Protein AF-E2INK0-F1 (afdb_monomer)

Foldseek 3Di:
DVVVVLVVVQVVQCVVCVVVVHQGQQPAPHRNPCVSVVVVVVVVVVVVPPCVVVD

Solvent-accessible surface area (backbone atoms only — not comparable to full-atom values): 3280 Å² total; per-residue (Å²): 112,70,68,61,51,51,54,50,54,51,52,51,47,38,52,56,14,63,76,66,80,38,88,33,70,54,86,40,57,83,74,21,72,42,42,61,58,53,51,49,54,52,49,51,60,56,64,70,52,59,77,76,80,75,117

Radius of gyration: 14.57 Å; Cα contacts (8 Å, |Δi|>4): 32; chains: 1; bounding box: 30×18×43 Å

Organism: NCBI:txid881852

Secondary structure (DSSP, 8-state):
-HHHHHHHHHHHHHHHHHHTTS--S-SSSGGGTTHHHHHHHHHHHHHTS-GGG--

Mean predicted aligned error: 10.21 Å

pLDDT: mean 71.78, std 9.45, range [46.19, 84.94]

InterPro domains:
  IPR001694 NADH:ubiquinone oxidoreductase, subunit 1/F420H2 oxidoreductase subunit H [PF00146] (2-49)
  IPR001694 NADH:ubiquinone oxidoreductase, subunit 1/F420H2 oxidoreductas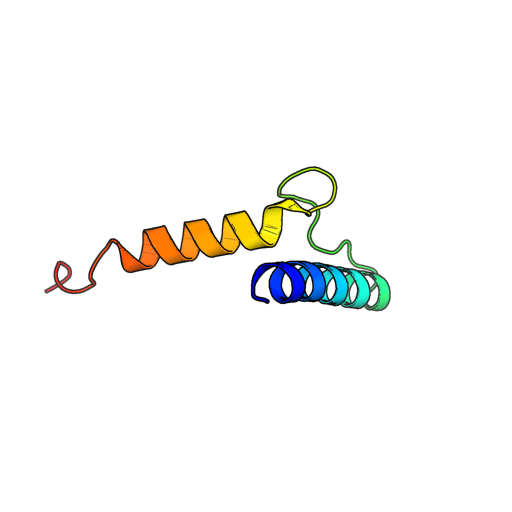e subunit H [PTHR11432] (2-52)

Structure (mmCIF, N/CA/C/O backbone):
data_AF-E2INK0-F1
#
_entry.id   AF-E2INK0-F1
#
loop_
_atom_site.grou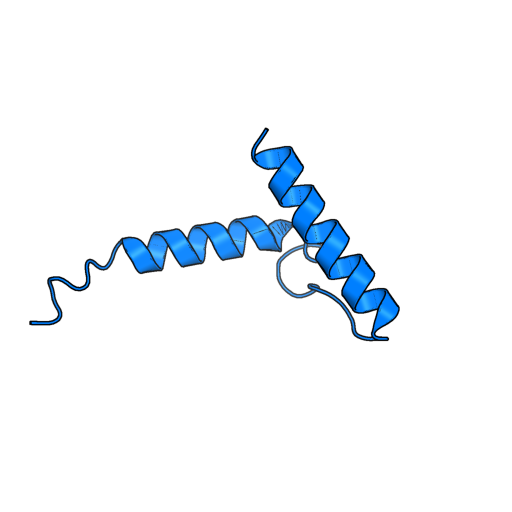p_PDB
_atom_site.id
_atom_site.type_symbol
_atom_site.label_atom_id
_atom_site.label_alt_id
_atom_site.label_comp_id
_atom_site.label_asym_id
_atom_site.label_entity_id
_atom_site.label_seq_id
_atom_site.pdbx_PDB_ins_code
_atom_site.Cartn_x
_atom_site.Cartn_y
_atom_site.Cartn_z
_atom_site.occupancy
_atom_site.B_iso_or_equiv
_atom_site.auth_seq_id
_atom_site.auth_comp_id
_atom_site.auth_asym_id
_atom_site.auth_atom_id
_atom_site.pdbx_PDB_model_num
ATOM 1 N N . MET A 1 1 ? -16.259 2.386 -3.249 1.00 66.75 1 MET A N 1
ATOM 2 C CA . MET A 1 1 ? -15.175 3.394 -3.215 1.00 66.75 1 MET A CA 1
ATOM 3 C C . MET A 1 1 ? -13.937 2.898 -2.456 1.00 66.75 1 MET A C 1
ATOM 5 O O . MET A 1 1 ? -12.868 2.880 -3.047 1.00 66.75 1 MET A O 1
ATOM 9 N N . LEU A 1 2 ? -14.061 2.415 -1.209 1.00 75.44 2 LEU A N 1
ATOM 10 C CA . LEU A 1 2 ? -12.916 1.950 -0.393 1.00 75.44 2 LEU A CA 1
ATOM 11 C C . LEU A 1 2 ? -12.118 0.784 -1.004 1.00 75.44 2 LEU A C 1
ATOM 13 O O . LEU A 1 2 ? -10.896 0.758 -0.914 1.00 75.44 2 LEU A O 1
ATOM 17 N N . ILE A 1 3 ? -12.797 -0.148 -1.676 1.00 78.00 3 ILE A N 1
ATOM 18 C CA . ILE A 1 3 ? -12.154 -1.290 -2.345 1.00 78.00 3 ILE A CA 1
ATOM 19 C C . ILE A 1 3 ? -11.225 -0.818 -3.474 1.00 78.00 3 ILE A C 1
ATOM 21 O O . ILE A 1 3 ? -10.088 -1.271 -3.564 1.00 78.00 3 ILE A O 1
ATOM 25 N N . SER A 1 4 ? -11.665 0.145 -4.289 1.00 82.25 4 SER A N 1
ATOM 26 C CA . SER A 1 4 ? -10.845 0.729 -5.359 1.00 82.25 4 SER A CA 1
ATOM 27 C C . SER A 1 4 ? -9.599 1.427 -4.811 1.00 82.25 4 SER A C 1
ATOM 29 O O . SER A 1 4 ? -8.516 1.254 -5.361 1.00 82.25 4 SER A O 1
ATOM 31 N N . VAL A 1 5 ? -9.734 2.158 -3.699 1.00 84.94 5 VAL A N 1
ATOM 32 C CA . VAL A 1 5 ? -8.600 2.814 -3.028 1.00 84.94 5 VAL A CA 1
ATOM 33 C C . VAL A 1 5 ? -7.613 1.774 -2.488 1.00 84.94 5 VAL A C 1
ATOM 35 O O . VAL A 1 5 ? -6.416 1.908 -2.712 1.00 84.94 5 VAL A O 1
ATOM 38 N N . ALA A 1 6 ? -8.096 0.691 -1.869 1.00 81.00 6 ALA A N 1
ATOM 39 C CA . ALA A 1 6 ? -7.239 -0.376 -1.349 1.00 81.00 6 ALA A CA 1
ATOM 40 C C . ALA A 1 6 ? -6.393 -1.051 -2.447 1.00 81.00 6 ALA A C 1
ATOM 42 O O . ALA A 1 6 ? -5.205 -1.305 -2.240 1.00 81.00 6 ALA A O 1
ATOM 43 N N . PHE A 1 7 ? -6.970 -1.304 -3.628 1.00 80.44 7 PHE A N 1
ATOM 44 C CA . PHE A 1 7 ? -6.221 -1.830 -4.776 1.00 80.44 7 PHE A CA 1
ATOM 45 C C . PHE A 1 7 ? -5.226 -0.811 -5.345 1.00 80.44 7 PHE A C 1
ATOM 47 O O . PHE A 1 7 ? -4.097 -1.183 -5.674 1.00 80.44 7 PHE A O 1
ATOM 54 N N . TYR A 1 8 ? -5.605 0.469 -5.405 1.00 83.12 8 TYR A N 1
ATOM 55 C CA . TYR A 1 8 ? -4.717 1.550 -5.838 1.00 83.12 8 TYR A CA 1
ATOM 56 C C . TYR A 1 8 ? -3.469 1.656 -4.943 1.00 83.12 8 TYR A C 1
ATOM 58 O O . TYR A 1 8 ? -2.351 1.745 -5.446 1.00 83.12 8 TYR A O 1
ATOM 66 N N . THR A 1 9 ? -3.619 1.509 -3.622 1.00 83.12 9 THR A N 1
ATOM 67 C CA . THR A 1 9 ? -2.490 1.519 -2.674 1.00 83.12 9 THR A CA 1
ATOM 68 C C . THR A 1 9 ? -1.524 0.339 -2.871 1.00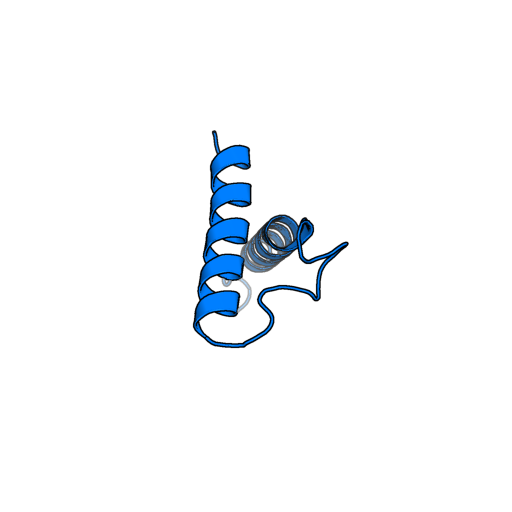 83.12 9 THR A C 1
ATOM 70 O O . THR A 1 9 ? -0.312 0.495 -2.705 1.00 83.12 9 THR A O 1
ATOM 73 N N . ILE A 1 10 ? -2.013 -0.855 -3.244 1.00 81.19 10 ILE A N 1
ATOM 74 C CA . ILE A 1 10 ? -1.126 -1.984 -3.596 1.00 81.19 10 ILE A CA 1
ATOM 75 C C . ILE A 1 10 ? -0.320 -1.655 -4.853 1.00 81.19 10 ILE A C 1
ATOM 77 O O . ILE A 1 10 ? 0.884 -1.918 -4.897 1.00 81.19 10 ILE A O 1
ATOM 81 N N . LEU A 1 11 ? -0.989 -1.118 -5.875 1.00 82.00 11 LEU A N 1
ATOM 82 C CA . LEU A 1 11 ? -0.380 -0.787 -7.159 1.00 82.00 11 LEU A CA 1
ATOM 83 C C . LEU A 1 11 ? 0.748 0.236 -6.978 1.00 82.00 11 LEU A C 1
ATOM 85 O O . LEU A 1 11 ? 1.861 0.004 -7.446 1.00 82.00 11 LEU A O 1
ATOM 89 N N . GLU A 1 12 ? 0.506 1.291 -6.205 1.00 81.75 12 GLU A N 1
ATOM 90 C CA . GLU A 1 12 ? 1.506 2.306 -5.876 1.00 81.75 12 GLU A CA 1
ATOM 91 C C . GLU A 1 12 ? 2.716 1.709 -5.128 1.00 81.75 12 GLU A C 1
ATOM 93 O O . GLU A 1 12 ? 3.864 1.922 -5.523 1.00 81.75 12 GLU A O 1
ATOM 98 N N . ARG A 1 13 ? 2.488 0.854 -4.113 1.00 78.94 13 ARG A N 1
ATOM 99 C CA . ARG A 1 13 ? 3.574 0.155 -3.387 1.00 78.94 13 ARG A CA 1
ATOM 100 C C . ARG A 1 13 ? 4.355 -0.817 -4.275 1.00 78.94 13 ARG A C 1
ATOM 102 O O . ARG A 1 13 ? 5.544 -1.031 -4.029 1.00 78.94 13 ARG A O 1
ATOM 109 N N . LYS A 1 14 ? 3.724 -1.413 -5.294 1.00 73.31 14 LYS A N 1
ATOM 110 C CA . LYS A 1 14 ? 4.421 -2.225 -6.303 1.00 73.31 14 LYS A CA 1
ATOM 111 C C . L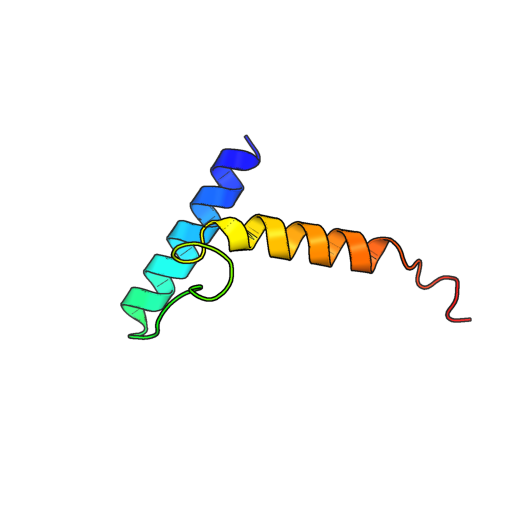YS A 1 14 ? 5.281 -1.356 -7.211 1.00 73.31 14 LYS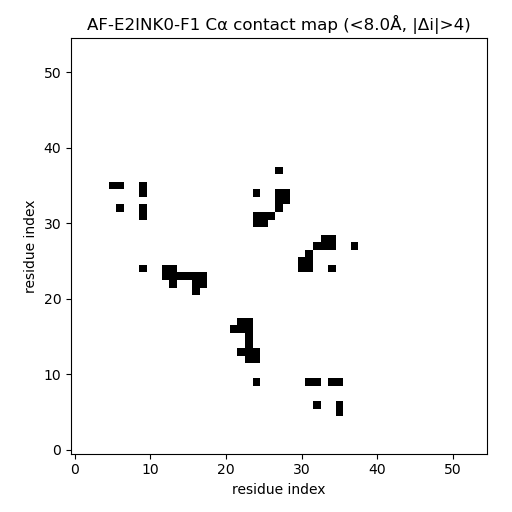 A C 1
ATOM 113 O O . LYS A 1 14 ? 6.453 -1.674 -7.371 1.00 73.31 14 LYS A O 1
ATOM 118 N N . ILE A 1 15 ? 4.740 -0.261 -7.745 1.00 81.19 15 ILE A N 1
ATOM 119 C CA . ILE A 1 15 ? 5.457 0.675 -8.627 1.00 81.19 15 ILE A CA 1
ATOM 120 C C . ILE A 1 15 ? 6.684 1.257 -7.921 1.00 81.19 15 ILE A C 1
ATOM 122 O O . ILE A 1 15 ? 7.781 1.221 -8.472 1.00 81.19 15 ILE A O 1
ATOM 126 N N . LEU A 1 16 ? 6.540 1.689 -6.666 1.00 79.31 16 LEU A N 1
ATOM 127 C CA . LEU A 1 16 ? 7.659 2.202 -5.874 1.00 79.31 16 LEU A CA 1
ATOM 128 C C . LEU A 1 16 ? 8.729 1.130 -5.604 1.00 79.31 16 LEU A C 1
ATOM 130 O O . LEU A 1 16 ? 9.919 1.432 -5.574 1.00 79.31 16 LEU A O 1
ATOM 134 N N . GLY A 1 17 ? 8.319 -0.133 -5.444 1.00 76.12 17 GLY A N 1
ATOM 135 C CA . GLY A 1 17 ? 9.237 -1.271 -5.362 1.00 76.12 17 GLY A CA 1
ATOM 136 C C . GLY A 1 17 ? 10.003 -1.497 -6.668 1.00 76.12 17 GLY A C 1
ATOM 137 O O . GLY A 1 17 ? 11.226 -1.633 -6.643 1.00 76.12 17 GLY A O 1
ATOM 138 N N . TYR A 1 18 ? 9.305 -1.455 -7.808 1.00 79.44 18 TYR A N 1
ATOM 139 C CA . T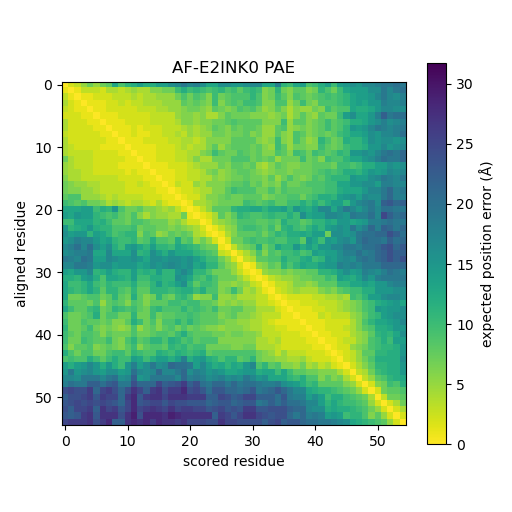YR A 1 18 ? 9.923 -1.576 -9.131 1.00 79.44 18 TYR A CA 1
ATOM 140 C C . TYR A 1 18 ? 10.946 -0.461 -9.393 1.00 79.44 18 TYR A C 1
ATOM 142 O O . TYR A 1 18 ? 12.045 -0.756 -9.853 1.00 79.44 18 TYR A O 1
ATOM 150 N N . ILE A 1 19 ? 10.632 0.788 -9.030 1.00 82.25 19 ILE A N 1
ATOM 151 C CA . ILE A 1 19 ? 11.537 1.945 -9.173 1.00 82.25 19 ILE A CA 1
ATOM 152 C C . ILE A 1 19 ? 12.782 1.805 -8.284 1.00 82.25 19 ILE A C 1
ATOM 154 O O . ILE A 1 19 ? 13.878 2.189 -8.677 1.00 82.25 19 ILE A O 1
ATOM 158 N N . GLN A 1 20 ? 12.634 1.233 -7.089 1.00 82.38 20 GLN A N 1
ATOM 159 C CA . GLN A 1 20 ? 13.717 1.089 -6.111 1.00 82.38 20 GLN A CA 1
ATOM 160 C C . GLN A 1 20 ? 14.492 -0.239 -6.237 1.00 82.38 20 GLN A C 1
ATOM 162 O O . GLN A 1 20 ? 15.246 -0.577 -5.328 1.00 82.38 20 GLN A O 1
ATOM 167 N N . ILE A 1 21 ? 14.289 -1.018 -7.314 1.00 75.56 21 ILE A N 1
ATOM 168 C CA . ILE A 1 21 ? 14.891 -2.355 -7.531 1.00 75.56 21 ILE A CA 1
ATOM 169 C C . ILE A 1 21 ? 14.728 -3.257 -6.289 1.00 75.56 21 ILE A C 1
ATOM 171 O O . ILE A 1 21 ? 15.583 -4.066 -5.931 1.00 75.56 21 ILE A O 1
ATOM 175 N N . ARG A 1 22 ? 13.596 -3.133 -5.591 1.00 80.69 22 ARG A N 1
ATOM 176 C CA . ARG A 1 22 ? 13.249 -4.004 -4.465 1.00 80.69 22 ARG A CA 1
ATOM 177 C C . ARG A 1 22 ? 11.899 -4.636 -4.717 1.00 80.69 22 ARG A C 1
ATOM 179 O O . ARG A 1 22 ? 10.961 -3.993 -5.178 1.00 80.69 22 ARG A O 1
ATOM 186 N N . LYS A 1 23 ? 11.765 -5.921 -4.396 1.00 61.53 23 LYS A N 1
ATOM 187 C CA . LYS A 1 23 ? 10.465 -6.581 -4.515 1.00 61.53 23 LYS A CA 1
ATOM 188 C C . LYS A 1 23 ? 9.497 -5.885 -3.552 1.00 61.53 23 LYS A C 1
ATOM 190 O O . LYS A 1 23 ? 9.730 -5.867 -2.344 1.00 61.53 23 LYS A O 1
ATOM 195 N N . GLY A 1 24 ? 8.454 -5.270 -4.115 1.00 67.75 24 GLY A N 1
ATOM 196 C CA . GLY A 1 24 ? 7.329 -4.715 -3.367 1.00 67.75 24 GLY A CA 1
ATOM 197 C C . GLY A 1 24 ? 6.603 -5.802 -2.560 1.00 67.75 24 GLY A C 1
ATOM 198 O O . GLY A 1 24 ? 7.057 -6.948 -2.516 1.00 67.75 24 GLY A O 1
ATOM 199 N N . PRO A 1 25 ? 5.482 -5.481 -1.897 1.00 63.34 25 PRO A N 1
ATOM 200 C CA . PRO A 1 25 ? 4.787 -6.429 -1.025 1.00 63.34 25 PRO A CA 1
ATOM 201 C C . PRO A 1 25 ? 4.489 -7.750 -1.755 1.00 63.34 25 PRO A C 1
ATOM 203 O O . PRO A 1 25 ? 3.698 -7.785 -2.690 1.00 63.34 25 PRO A O 1
ATOM 206 N N . ASN A 1 26 ? 5.161 -8.828 -1.333 1.00 63.56 26 ASN A N 1
ATOM 207 C CA . ASN A 1 26 ? 5.116 -10.151 -1.973 1.00 63.56 26 ASN A CA 1
ATOM 208 C C . ASN A 1 26 ? 4.792 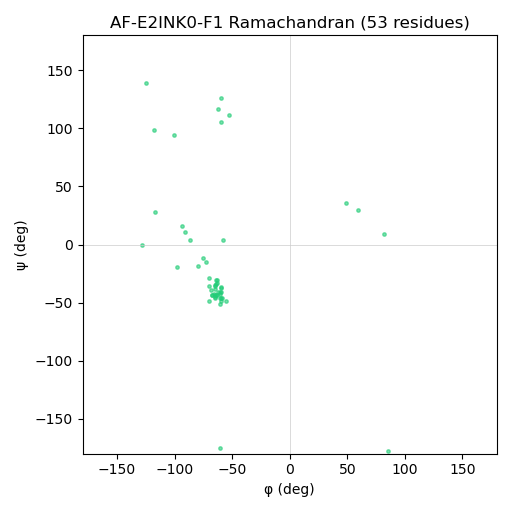-11.286 -0.982 1.00 63.56 26 ASN A C 1
ATOM 210 O O . ASN A 1 26 ? 4.765 -12.447 -1.375 1.00 63.56 26 ASN A O 1
ATOM 214 N N . LYS A 1 27 ? 4.606 -10.969 0.310 1.00 54.62 27 LYS A N 1
ATOM 215 C CA . LYS A 1 27 ? 4.580 -11.960 1.404 1.00 54.62 27 LYS A CA 1
ATOM 216 C C . LYS A 1 27 ? 3.179 -12.406 1.847 1.00 54.62 27 LYS A C 1
ATOM 218 O O . LYS A 1 27 ? 3.065 -13.448 2.474 1.00 54.62 27 LYS A O 1
ATOM 223 N N . VAL A 1 28 ? 2.127 -11.642 1.551 1.00 58.12 28 VAL A N 1
ATOM 224 C CA . VAL A 1 28 ? 0.747 -11.913 2.008 1.00 58.12 28 VAL A CA 1
ATOM 225 C C . VAL A 1 28 ? -0.174 -12.162 0.804 1.00 58.12 28 VAL A C 1
ATOM 227 O O . VAL A 1 28 ? -0.617 -11.234 0.125 1.00 58.12 28 VAL A O 1
ATOM 230 N N . GLY A 1 29 ? -0.421 -13.444 0.513 1.00 65.56 29 GLY A N 1
ATOM 231 C CA . GLY A 1 29 ? -1.221 -13.929 -0.626 1.00 65.56 29 GLY A CA 1
ATOM 232 C C . GLY A 1 29 ? -0.445 -14.082 -1.946 1.00 65.56 29 GLY A C 1
ATOM 233 O O . GLY A 1 29 ? 0.756 -13.824 -2.003 1.00 65.56 29 GLY A O 1
ATOM 234 N N . PHE A 1 30 ? -1.141 -14.474 -3.026 1.00 57.44 30 PHE A N 1
ATOM 235 C CA . PHE A 1 30 ? -0.583 -14.523 -4.389 1.00 57.44 30 PHE A CA 1
ATOM 236 C C . PHE A 1 30 ? -0.114 -13.112 -4.793 1.00 57.44 30 PHE A C 1
ATOM 238 O O . PHE A 1 30 ? -0.923 -12.223 -5.053 1.00 57.44 30 PHE A O 1
ATOM 245 N N . MET A 1 31 ? 1.202 -12.877 -4.799 1.00 63.69 31 MET A N 1
ATOM 246 C CA . MET A 1 31 ? 1.821 -11.615 -5.232 1.00 63.69 31 MET A CA 1
ATOM 247 C C . MET A 1 31 ? 1.396 -10.353 -4.442 1.00 63.69 31 MET A C 1
ATOM 249 O O . MET A 1 31 ? 1.354 -9.257 -5.014 1.00 63.69 31 MET A O 1
ATOM 253 N N . GLY A 1 32 ? 1.054 -10.496 -3.153 1.00 66.38 32 GLY A N 1
ATOM 254 C CA . GLY A 1 32 ? 0.746 -9.372 -2.252 1.00 66.38 32 GLY A CA 1
ATOM 255 C C . GLY A 1 32 ? -0.673 -8.799 -2.340 1.00 66.38 32 GLY A C 1
ATOM 256 O O . GLY A 1 32 ? -0.943 -7.761 -1.741 1.00 66.38 32 GLY A O 1
ATOM 257 N N . ILE A 1 33 ? -1.592 -9.445 -3.064 1.00 68.69 33 ILE A N 1
ATOM 258 C CA . ILE A 1 33 ? -2.971 -8.952 -3.262 1.00 68.69 33 ILE A CA 1
ATOM 259 C C . ILE A 1 33 ? -3.754 -8.867 -1.939 1.00 68.69 33 ILE A C 1
ATOM 261 O O . ILE A 1 33 ? -4.594 -7.988 -1.770 1.00 68.69 33 ILE A O 1
ATOM 265 N N . LEU A 1 34 ? -3.448 -9.733 -0.969 1.00 72.62 34 LEU A N 1
ATOM 266 C CA . LEU A 1 34 ? -4.111 -9.747 0.340 1.00 72.62 34 LEU A CA 1
ATOM 267 C C . LEU A 1 34 ? -3.468 -8.786 1.358 1.00 72.62 34 LEU A C 1
ATOM 269 O O . LEU A 1 34 ? -3.899 -8.724 2.508 1.00 72.62 34 LEU A O 1
ATOM 273 N N . GLN A 1 35 ? -2.463 -8.004 0.954 1.00 75.56 35 GLN A N 1
ATOM 274 C CA . GLN A 1 35 ? -1.778 -7.042 1.821 1.00 75.56 35 GLN A CA 1
ATOM 275 C C . GLN A 1 35 ? -2.701 -6.021 2.510 1.00 75.56 35 GLN A C 1
ATOM 277 O O . GLN A 1 35 ? -2.567 -5.880 3.725 1.00 75.56 35 GLN A O 1
ATOM 282 N N . PRO A 1 36 ? -3.639 -5.335 1.828 1.00 71.12 36 PRO A N 1
ATOM 283 C CA . PRO A 1 36 ? -4.497 -4.347 2.481 1.00 71.12 36 PRO A CA 1
ATOM 284 C C . PRO A 1 36 ? -5.504 -4.992 3.434 1.00 71.12 36 PRO A C 1
ATOM 286 O O . PRO A 1 36 ? -5.847 -4.389 4.444 1.00 71.12 3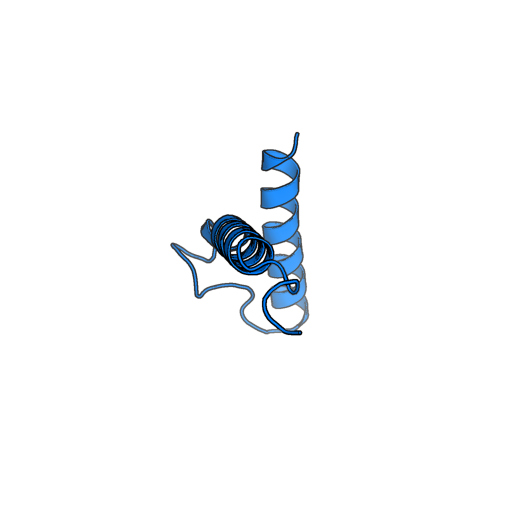6 PRO A O 1
ATOM 289 N N . PHE A 1 37 ? -5.919 -6.237 3.177 1.00 78.62 37 PHE A N 1
ATOM 290 C CA . PHE A 1 37 ? -6.736 -6.999 4.123 1.00 78.62 37 PHE A CA 1
ATOM 291 C C . PHE A 1 37 ? -5.948 -7.353 5.383 1.00 78.62 37 PHE A C 1
ATOM 293 O O . PHE A 1 37 ? -6.454 -7.189 6.489 1.00 78.62 37 PHE A O 1
ATOM 300 N N . SER A 1 38 ? -4.692 -7.780 5.234 1.00 78.31 38 SER A N 1
ATOM 301 C CA . SER A 1 38 ? -3.825 -8.059 6.380 1.00 78.31 38 SER A CA 1
ATOM 302 C C . SER A 1 38 ? -3.516 -6.803 7.201 1.00 78.31 38 SER A C 1
ATOM 304 O O . SER A 1 38 ? -3.455 -6.900 8.424 1.00 78.31 38 SER A O 1
ATOM 306 N N . ASP A 1 39 ? -3.321 -5.645 6.561 1.00 77.69 39 ASP A N 1
ATOM 307 C CA . ASP A 1 39 ? -3.119 -4.365 7.259 1.00 77.69 39 ASP A CA 1
ATOM 308 C C . ASP A 1 39 ? -4.396 -3.927 7.991 1.00 77.69 39 ASP A C 1
ATOM 310 O O . ASP A 1 39 ? -4.334 -3.551 9.161 1.00 77.69 39 ASP A O 1
ATOM 314 N N . ALA A 1 40 ? -5.565 -4.058 7.350 1.00 79.19 40 ALA A N 1
ATOM 315 C CA . ALA A 1 40 ? -6.852 -3.760 7.971 1.00 79.19 40 ALA A CA 1
ATOM 316 C C . ALA A 1 40 ? -7.106 -4.650 9.195 1.00 79.19 40 ALA A C 1
ATOM 318 O O . ALA A 1 40 ? -7.362 -4.132 10.277 1.00 79.19 40 ALA A O 1
ATOM 319 N N . LEU A 1 41 ? -6.963 -5.974 9.067 1.00 80.75 41 LEU A N 1
ATOM 320 C CA . LEU A 1 41 ? -7.139 -6.915 10.182 1.00 80.75 41 LEU A CA 1
ATOM 321 C C . LEU A 1 41 ? -6.167 -6.634 11.335 1.00 80.75 41 LEU A C 1
ATOM 323 O O . LEU A 1 41 ? -6.540 -6.720 12.503 1.00 80.75 41 LEU A O 1
ATOM 327 N N . LYS A 1 42 ? -4.925 -6.251 11.019 1.00 76.44 42 LYS A N 1
ATOM 328 C CA . LYS A 1 42 ? -3.932 -5.865 12.025 1.00 76.44 42 LYS A CA 1
ATOM 329 C C . LYS A 1 42 ? -4.320 -4.579 12.759 1.00 76.44 42 LYS A C 1
ATOM 331 O O . LYS A 1 42 ? -4.157 -4.515 13.976 1.00 76.44 42 LYS A O 1
ATOM 336 N N . LEU A 1 43 ? -4.824 -3.573 12.044 1.00 77.50 43 LEU A N 1
ATOM 337 C CA . LEU A 1 43 ? -5.358 -2.338 12.629 1.00 77.50 43 LEU A CA 1
ATOM 338 C C . LEU A 1 43 ? -6.591 -2.609 13.498 1.00 77.50 43 LEU A C 1
ATOM 340 O O . LEU A 1 43 ? -6.660 -2.106 14.615 1.00 77.50 43 LEU A O 1
ATOM 344 N N . P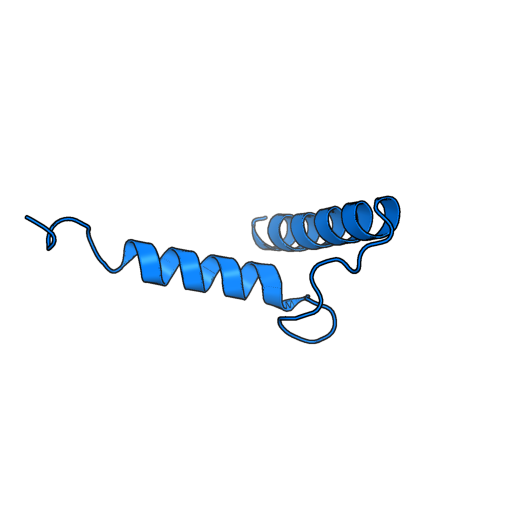HE A 1 44 ? -7.515 -3.453 13.037 1.00 76.19 44 PHE A N 1
ATOM 345 C CA . PHE A 1 44 ? -8.683 -3.858 13.819 1.00 76.19 44 PHE A CA 1
ATOM 346 C C . PHE A 1 44 ? -8.278 -4.547 15.125 1.00 76.19 44 PHE A C 1
ATOM 348 O O . PHE A 1 44 ? -8.725 -4.124 16.186 1.00 76.19 44 PHE A O 1
ATOM 355 N N . ASN A 1 45 ? -7.362 -5.520 15.081 1.00 72.50 45 ASN A N 1
ATOM 356 C CA . ASN A 1 45 ? -6.876 -6.187 16.294 1.00 72.50 45 ASN A CA 1
ATOM 357 C C . ASN A 1 45 ? -6.143 -5.243 17.256 1.00 72.50 45 ASN A C 1
ATOM 359 O O . ASN A 1 45 ? -6.226 -5.429 18.466 1.00 72.50 45 ASN A O 1
ATOM 363 N N . LYS A 1 46 ? -5.437 -4.225 16.747 1.00 64.25 46 LYS A N 1
ATOM 364 C CA . LYS A 1 46 ? -4.784 -3.218 17.599 1.00 64.25 46 LYS A CA 1
ATOM 365 C C . LYS A 1 46 ? -5.771 -2.282 18.292 1.00 64.25 46 LYS A C 1
ATOM 367 O O . LYS A 1 46 ? -5.515 -1.899 19.423 1.00 64.25 46 LYS A O 1
ATOM 372 N N . ASN A 1 47 ? -6.869 -1.926 17.632 1.00 62.41 47 ASN A N 1
ATOM 373 C CA . ASN A 1 47 ? -7.902 -1.062 18.210 1.00 62.41 47 ASN A CA 1
ATOM 374 C C . ASN A 1 47 ? -8.852 -1.814 19.160 1.00 62.41 47 ASN A C 1
ATOM 376 O O . ASN A 1 47 ? -9.530 -1.188 19.965 1.00 62.41 47 ASN A O 1
ATOM 380 N N . LEU A 1 48 ? -8.906 -3.147 19.068 1.00 60.22 48 LEU A N 1
ATOM 381 C CA . LEU A 1 48 ? -9.698 -4.020 19.944 1.00 60.22 48 LEU A CA 1
ATOM 382 C C . LEU A 1 48 ? -9.094 -4.212 21.340 1.00 60.22 48 LEU A C 1
ATOM 384 O O . LEU A 1 48 ? -9.770 -4.749 22.210 1.00 60.22 48 LEU A O 1
ATOM 388 N N . ILE A 1 49 ? -7.848 -3.787 21.552 1.00 63.06 49 ILE A N 1
ATOM 389 C CA . ILE A 1 49 ? -7.255 -3.639 22.880 1.00 63.06 49 ILE A CA 1
ATOM 390 C C . ILE A 1 49 ? -7.352 -2.144 23.191 1.00 63.06 49 ILE A C 1
ATOM 392 O O . ILE A 1 49 ? -6.485 -1.386 22.747 1.00 63.06 49 ILE A O 1
ATOM 396 N N . PRO A 1 50 ? -8.400 -1.674 23.892 1.00 59.00 50 PRO A N 1
ATOM 397 C CA . PRO A 1 50 ? -8.400 -0.314 24.385 1.00 59.00 50 PRO A CA 1
ATOM 398 C C . PRO A 1 50 ? -7.188 -0.203 25.302 1.00 59.00 50 PRO A C 1
ATOM 400 O O . PRO A 1 50 ? -7.031 -0.978 26.248 1.00 59.00 50 PRO A O 1
ATOM 403 N N . SER A 1 51 ? -6.339 0.782 25.047 1.00 59.03 51 SER A N 1
ATOM 404 C CA . SER A 1 51 ? -5.266 1.200 25.953 1.00 59.03 51 SER A CA 1
ATOM 405 C C . SER A 1 51 ? -5.772 1.625 27.343 1.00 59.03 51 SER A C 1
ATOM 407 O O . SER A 1 51 ? -4.982 2.059 28.169 1.00 59.03 51 SER A O 1
ATOM 409 N N . GLU A 1 52 ? -7.074 1.505 27.614 1.00 58.97 52 GLU A N 1
ATOM 410 C CA . GLU A 1 52 ? -7.706 1.699 28.919 1.00 58.97 52 GLU A CA 1
ATOM 411 C C . GLU A 1 52 ? -7.421 0.555 29.909 1.00 58.97 52 GLU A C 1
ATOM 413 O O . GLU A 1 52 ? -7.596 0.750 31.104 1.00 58.97 52 GLU A O 1
ATOM 418 N N . LEU A 1 53 ? -6.919 -0.606 29.456 1.00 59.03 53 LEU A N 1
ATOM 419 C CA . LEU A 1 53 ? -6.458 -1.700 30.336 1.00 59.03 53 LEU A CA 1
ATOM 420 C C . LEU A 1 53 ? -4.940 -1.641 30.638 1.00 59.03 53 LEU A C 1
ATOM 422 O O . LEU A 1 53 ? -4.342 -2.635 31.040 1.00 59.03 53 LEU A O 1
ATOM 426 N N . MET A 1 54 ? -4.294 -0.499 30.380 1.00 59.44 54 MET A N 1
ATOM 427 C CA . MET A 1 54 ? -2.873 -0.242 30.671 1.00 59.44 54 MET A CA 1
ATOM 428 C C . MET A 1 54 ? -2.678 0.896 31.693 1.00 59.44 54 MET A C 1
ATOM 430 O O . MET A 1 54 ? -1.638 1.551 31.674 1.00 59.44 54 MET A O 1
ATOM 434 N N . ASN A 1 55 ? -3.659 1.113 32.580 1.00 46.19 55 ASN A N 1
ATOM 435 C CA . ASN A 1 55 ? -3.537 1.950 33.781 1.00 46.19 55 ASN A CA 1
ATOM 436 C C . ASN A 1 55 ? -3.735 1.112 35.044 1.00 46.19 55 ASN A C 1
ATOM 438 O O . ASN A 1 55 ? -4.697 0.312 35.060 1.00 46.19 55 ASN A O 1
#

Nearest PDB structures (foldseek):
  8ueu-assembly1_1H  TM=8.612E-01  e=4.256E-04  Sus scrofa
  8e9i-assembly1_H  TM=9.142E-01  e=3.126E-03  Mycolicibacterium smegmatis MC2 155
  7tgh-assembly1_1  TM=9.163E-01  e=8.818E-03  Tetrahymena thermophila
  7p7l-assembly1_H  TM=9.244E-01  e=2.297E-02  Escherichia coli BL21(DE3)
  8j9h-assembly1_N1  TM=9.477E-01  e=1.328E-01  Euglena gracilis

Sequence (55 aa):
MLISVAFYTILERKILGYIQIRKGPNKVGFMGILQPFSDALKLFNKNLIPSELMN